Protein AF-A0A7S1DGK1-F1 (afdb_monomer_lite)

Organism: Hemiselmis andersenii (NCBI:txid464988)

Secondary structure (DSSP, 8-state):
--------TTT-----BTTB-EE--SS--GGGG-EEHHHHHHHHHHHHHTS-S-GGGTTS--GGGB-TTT-PBPSSPPPPHHHHHHHHHT--GGG--TT-EEE--TT--PPP-TTS-HHHHHHHHHHHTTTSS-EEE---------

Sequence (146 aa):
AEEDERKCRICYDDTEEENNPLLSPCVCQGSQKYVHHDCLRSWQRSVQLSQPNNPSANHQERRHLVCSVCRTNFTLAPPQRMTMLGELSGISPERIQQGLMLVASRSASLPPSADIPLVWQALIEMRRAHWVHSVYLLTYVGVGER

Radius of gyration: 20.36 Å; chains: 1; bounding box: 42×31×65 Å

InterPro domains:
  IPR011016 Zinc finger, RING-CH-type [PF12906] (8-70)
  IPR011016 Zinc finger, RING-CH-type [PS51292] (1-77)
  IPR011016 Zinc finger, RING-CH-type [SM00744] (7-71)
  IPR013083 Zinc finger, RING/FYVE/PHD-type [G3DSA:3.30.40.10] (1-77)

Foldseek 3Di:
DPPLQQAAPQPRDNDADPQWGWAQFDDDDGNPRTHTPVSLQVVLLVQQVPFDPDLVRNPPRCPNQADPPPRDGTNDHHDDPQCSVCVVVVHHSVLPAQFDKDAQEPPPDDPDPPPDDPVVVVVCCVVCVVVHRDIDGRHDDDDPDD

Structure (mmCIF, N/CA/C/O backbone):
data_AF-A0A7S1DGK1-F1
#
_entry.id   AF-A0A7S1DGK1-F1
#
loop_
_atom_site.group_PDB
_atom_site.id
_atom_site.type_symbol
_atom_site.label_atom_id
_atom_site.label_alt_id
_atom_site.label_comp_id
_atom_site.label_asym_id
_atom_site.label_entity_id
_atom_site.label_seq_id
_atom_site.pdbx_PDB_ins_code
_atom_site.Cartn_x
_atom_site.Cartn_y
_atom_site.Cartn_z
_atom_site.occupancy
_atom_site.B_iso_or_equiv
_atom_site.auth_seq_id
_atom_site.auth_comp_id
_atom_site.auth_asym_id
_atom_site.auth_atom_id
_atom_site.pdbx_PDB_model_num
ATOM 1 N N . ALA A 1 1 ? -7.611 -1.887 36.166 1.00 40.22 1 ALA A N 1
ATOM 2 C CA . ALA A 1 1 ? -8.312 -2.215 34.915 1.00 40.22 1 ALA A CA 1
ATOM 3 C C . ALA A 1 1 ? -7.269 -2.056 33.835 1.00 40.22 1 ALA A C 1
ATOM 5 O O . ALA A 1 1 ? -6.710 -0.974 33.749 1.00 40.22 1 ALA A O 1
ATOM 6 N N . GLU A 1 2 ? -6.884 -3.147 33.182 1.00 46.19 2 GLU A N 1
ATOM 7 C CA . GLU A 1 2 ? -5.874 -3.119 32.122 1.00 46.19 2 GLU A CA 1
ATOM 8 C C . GLU A 1 2 ? -6.411 -2.221 31.006 1.00 46.19 2 GLU A C 1
ATOM 10 O O . GLU A 1 2 ? -7.442 -2.517 30.404 1.00 46.19 2 GLU A O 1
ATOM 15 N N . GLU A 1 3 ? -5.795 -1.053 30.834 1.00 54.06 3 GLU A N 1
ATOM 16 C CA . GLU A 1 3 ? -6.077 -0.175 29.710 1.00 54.06 3 GLU A CA 1
ATOM 17 C C . GLU A 1 3 ? -5.674 -0.948 28.453 1.00 54.06 3 GLU A C 1
ATOM 19 O O . GLU A 1 3 ? -4.496 -1.221 28.240 1.00 54.06 3 GLU A O 1
ATOM 24 N N . ASP A 1 4 ? -6.662 -1.370 27.659 1.00 57.62 4 ASP A N 1
ATOM 25 C CA . ASP A 1 4 ? -6.472 -1.860 26.294 1.00 57.62 4 ASP A CA 1
ATOM 26 C C . ASP A 1 4 ? -5.809 -0.734 25.476 1.00 57.62 4 ASP A C 1
ATOM 28 O O . ASP A 1 4 ? -6.484 0.046 24.794 1.00 57.62 4 ASP A O 1
ATOM 32 N N . GLU A 1 5 ? -4.487 -0.598 25.608 1.00 72.88 5 GLU A N 1
ATOM 33 C CA . GLU A 1 5 ? -3.693 0.441 24.963 1.00 72.88 5 GLU A CA 1
ATOM 34 C C . GLU A 1 5 ? -3.971 0.411 23.460 1.00 72.88 5 GLU A C 1
ATOM 36 O O . GLU A 1 5 ? -3.902 -0.633 22.795 1.00 72.88 5 GLU A O 1
ATOM 41 N N . ARG A 1 6 ? -4.330 1.578 22.916 1.00 87.94 6 ARG A N 1
ATOM 42 C CA . ARG A 1 6 ? -4.560 1.766 21.484 1.00 87.94 6 ARG A CA 1
ATOM 43 C C . ARG A 1 6 ? -3.220 1.603 20.771 1.00 87.94 6 ARG A C 1
ATOM 45 O O . ARG A 1 6 ? -2.527 2.575 20.537 1.00 87.94 6 ARG A O 1
ATOM 52 N N . LYS A 1 7 ? -2.860 0.369 20.429 1.00 94.44 7 LYS A N 1
ATOM 53 C CA . LYS A 1 7 ? -1.630 0.039 19.703 1.00 94.44 7 LYS A CA 1
ATOM 54 C C . LYS A 1 7 ? -1.937 -0.387 18.284 1.00 94.44 7 LYS A C 1
ATOM 56 O O . LYS A 1 7 ? -2.887 -1.128 18.027 1.00 94.44 7 LYS A O 1
ATOM 61 N N . CYS A 1 8 ? -1.105 0.046 17.348 1.00 95.69 8 CYS A N 1
ATOM 62 C CA . CYS A 1 8 ? -1.162 -0.409 15.973 1.00 95.69 8 CYS A CA 1
ATOM 63 C C . CYS A 1 8 ? -0.901 -1.916 15.914 1.00 95.69 8 CYS A C 1
ATOM 65 O O . CYS A 1 8 ? 0.179 -2.384 16.265 1.00 95.69 8 CYS A O 1
ATOM 67 N N . ARG A 1 9 ? -1.838 -2.692 15.364 1.00 94.56 9 ARG A N 1
ATOM 68 C CA . ARG A 1 9 ? -1.685 -4.155 15.243 1.00 94.56 9 ARG A CA 1
ATOM 69 C C . ARG A 1 9 ? -0.587 -4.622 14.269 1.00 94.56 9 ARG A C 1
ATOM 71 O O . ARG A 1 9 ? -0.407 -5.824 14.105 1.00 94.56 9 ARG A O 1
ATOM 78 N N . ILE A 1 10 ? 0.060 -3.697 13.550 1.00 95.38 10 ILE A N 1
ATOM 79 C CA . ILE A 1 10 ? 1.118 -3.991 12.567 1.00 95.38 10 ILE A CA 1
ATOM 80 C C . ILE A 1 10 ? 2.505 -3.748 13.168 1.00 95.38 10 ILE A C 1
ATOM 82 O O . ILE A 1 10 ? 3.357 -4.624 13.074 1.00 95.38 10 ILE A O 1
ATOM 86 N N . CYS A 1 11 ? 2.742 -2.572 13.757 1.00 96.06 11 CYS A N 1
ATOM 87 C CA . CYS A 1 11 ? 4.047 -2.209 14.321 1.00 96.06 11 CYS A CA 1
ATOM 88 C C . CYS A 1 11 ? 4.117 -2.323 15.850 1.00 96.06 11 CYS A C 1
ATOM 90 O O . CYS A 1 11 ? 5.204 -2.196 16.397 1.00 96.06 11 CYS A O 1
ATOM 92 N N . TYR A 1 12 ? 2.989 -2.586 16.520 1.00 94.38 12 TYR A N 1
ATOM 93 C CA . TYR A 1 12 ? 2.867 -2.715 17.979 1.00 94.38 12 TYR A CA 1
ATOM 94 C C . T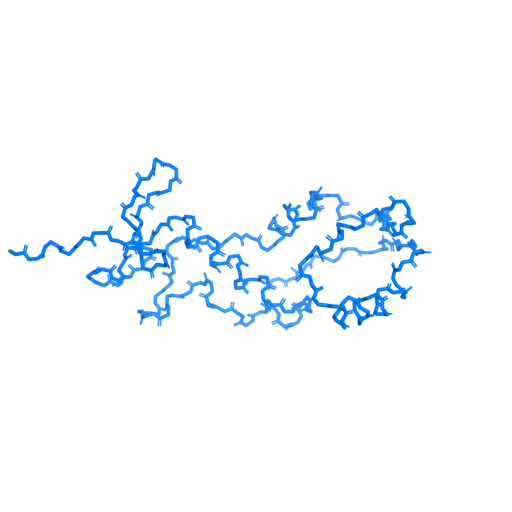YR A 1 12 ? 3.215 -1.450 18.779 1.00 94.38 12 TYR A C 1
ATOM 96 O O . TYR A 1 12 ? 3.447 -1.528 19.982 1.00 94.38 12 TYR A O 1
ATOM 104 N N . ASP A 1 13 ? 3.192 -0.298 18.113 1.00 94.06 13 ASP A N 1
ATOM 105 C CA . ASP A 1 13 ? 3.441 1.032 18.677 1.00 94.06 13 ASP A CA 1
ATOM 106 C C . ASP A 1 13 ? 2.109 1.786 18.873 1.00 94.06 13 ASP A C 1
ATOM 108 O O . ASP A 1 13 ? 1.146 1.528 18.139 1.00 94.06 13 ASP A O 1
ATOM 112 N N . ASP A 1 14 ? 2.043 2.679 19.856 1.00 93.56 14 ASP A N 1
ATOM 113 C CA . ASP A 1 14 ? 0.910 3.555 20.196 1.00 93.56 14 ASP A CA 1
ATOM 114 C C . ASP A 1 14 ? 1.149 5.035 19.847 1.00 93.56 14 ASP A C 1
ATOM 116 O O . ASP A 1 14 ? 0.264 5.867 20.053 1.00 93.56 14 ASP A O 1
ATOM 120 N N . THR A 1 15 ? 2.313 5.369 19.285 1.00 93.50 15 THR A N 1
ATOM 121 C CA . THR A 1 15 ? 2.665 6.736 18.888 1.00 93.50 15 THR A CA 1
ATOM 122 C C . THR A 1 15 ? 1.745 7.261 17.777 1.00 93.50 15 THR A C 1
ATOM 124 O O . THR A 1 15 ? 1.876 6.879 16.616 1.00 93.50 15 THR A O 1
ATOM 127 N N . GLU A 1 16 ? 0.843 8.190 18.109 1.00 92.81 16 GLU A N 1
ATOM 128 C CA . GLU A 1 16 ? 0.008 8.902 17.131 1.00 92.81 16 GLU A CA 1
ATOM 129 C C . GLU A 1 16 ? 0.661 10.232 16.715 1.00 92.81 16 GLU A C 1
ATOM 131 O O . GLU A 1 16 ? 0.890 11.115 17.542 1.00 92.81 16 GLU A O 1
ATOM 136 N N . GLU A 1 17 ? 0.904 10.408 15.416 1.00 94.12 17 GLU A N 1
ATOM 137 C CA . GLU A 1 17 ? 1.322 11.687 14.827 1.00 94.12 17 GLU A CA 1
ATOM 138 C C . GLU A 1 17 ? 0.174 12.307 14.019 1.00 94.12 17 GLU A C 1
ATOM 140 O O . GLU A 1 17 ? -0.672 11.587 13.487 1.00 94.12 17 GLU A O 1
ATOM 145 N N . GLU A 1 18 ? 0.167 13.635 13.840 1.00 93.31 18 GLU A N 1
ATOM 146 C CA . GLU A 1 18 ? -0.869 14.342 13.059 1.00 93.31 18 GLU A CA 1
ATOM 147 C C . GLU A 1 18 ? -1.022 13.777 11.633 1.00 93.31 18 GLU A C 1
ATOM 149 O O . GLU A 1 18 ? -2.135 13.635 11.127 1.00 93.31 18 GLU A O 1
ATOM 154 N N . ASN A 1 19 ? 0.092 13.371 11.013 1.00 93.69 19 ASN A N 1
ATOM 155 C CA . ASN A 1 19 ? 0.111 12.770 9.676 1.00 93.69 19 ASN A CA 1
ATOM 156 C C . ASN A 1 19 ? -0.002 11.235 9.676 1.00 93.69 19 ASN A C 1
ATOM 158 O O . ASN A 1 19 ? -0.208 10.646 8.614 1.00 93.69 19 ASN A O 1
ATOM 162 N N . ASN A 1 20 ? 0.115 10.579 10.833 1.00 95.88 20 ASN A N 1
ATOM 163 C CA . ASN A 1 20 ? 0.082 9.122 10.953 1.00 95.88 20 ASN A CA 1
ATOM 164 C C . ASN A 1 20 ? -0.737 8.659 12.182 1.00 95.88 20 ASN A C 1
ATOM 166 O O . ASN A 1 20 ? -0.201 8.012 13.083 1.00 95.88 20 ASN A O 1
ATOM 170 N N . PRO A 1 21 ? -2.044 8.977 12.239 1.00 96.12 21 PRO A N 1
ATOM 171 C CA . PRO A 1 21 ? -2.892 8.638 13.381 1.00 96.12 21 PRO A CA 1
ATOM 172 C C . PRO A 1 21 ? -3.252 7.145 13.428 1.00 96.12 21 PRO A C 1
ATOM 174 O O . PRO A 1 21 ? -3.193 6.436 12.412 1.00 96.12 21 PRO A O 1
ATOM 177 N N . LEU A 1 22 ? -3.719 6.670 14.589 1.00 96.25 22 LEU A N 1
ATOM 178 C CA . LEU A 1 22 ? -4.306 5.335 14.730 1.00 96.25 22 LEU A CA 1
ATOM 179 C C . LEU A 1 22 ? -5.757 5.326 14.254 1.00 96.25 22 LEU A C 1
ATOM 181 O O . LEU A 1 22 ? -6.667 5.876 14.877 1.00 96.25 22 LEU A O 1
ATOM 185 N N . LEU A 1 23 ? -5.996 4.596 13.174 1.00 95.38 23 LEU A N 1
ATOM 186 C CA . LEU A 1 23 ? -7.299 4.443 12.546 1.00 95.38 23 LEU A CA 1
ATOM 187 C C . LEU A 1 23 ? -7.975 3.141 12.980 1.00 95.38 23 LEU A C 1
ATOM 189 O O . LEU A 1 23 ? -7.309 2.172 13.339 1.00 95.38 23 LEU A O 1
ATOM 193 N N . SER A 1 24 ? -9.303 3.086 12.844 1.00 96.06 24 SER A N 1
ATOM 194 C CA . SER A 1 24 ? -10.079 1.839 12.868 1.00 96.06 24 SER A CA 1
ATOM 195 C C . SER A 1 24 ? -10.568 1.505 11.457 1.00 96.06 24 SER A C 1
ATOM 197 O O . SER A 1 24 ? -11.716 1.802 11.121 1.00 96.06 24 SER A O 1
ATOM 199 N N . PRO A 1 25 ? -9.725 0.920 10.583 1.00 96.56 25 PRO A N 1
ATOM 200 C CA . PRO A 1 25 ? -10.031 0.811 9.162 1.00 96.56 25 PRO A CA 1
ATOM 201 C C . PRO A 1 25 ? -11.033 -0.305 8.836 1.00 96.56 25 PRO A C 1
ATOM 203 O O . PRO A 1 25 ? -11.347 -0.518 7.674 1.00 96.56 25 PRO A O 1
ATOM 206 N N . CYS A 1 26 ? -11.501 -1.069 9.823 1.00 96.75 26 CYS A N 1
ATOM 207 C CA . CYS A 1 26 ? -12.468 -2.152 9.655 1.00 96.75 26 CYS A CA 1
ATOM 208 C C . CYS A 1 26 ? -13.291 -2.333 10.944 1.00 96.75 26 CYS A C 1
ATOM 210 O O . CYS A 1 26 ? -13.073 -1.625 11.924 1.00 96.75 26 CYS A O 1
ATOM 212 N N . VAL A 1 27 ? -14.204 -3.308 10.965 1.00 96.62 27 VAL A N 1
ATOM 213 C CA . VAL A 1 27 ? -15.133 -3.564 12.090 1.00 96.62 27 VAL A CA 1
ATOM 214 C C . VAL A 1 27 ? -14.567 -4.468 13.198 1.00 96.62 27 VAL A C 1
ATOM 216 O O . VAL A 1 27 ? -15.324 -5.037 13.985 1.00 96.62 27 VAL A O 1
ATOM 219 N N . CYS A 1 28 ? -13.243 -4.651 13.251 1.00 95.75 28 CYS A N 1
ATOM 220 C CA . CYS A 1 28 ? -12.607 -5.382 14.349 1.00 95.75 28 CYS A CA 1
ATOM 221 C C . CYS A 1 28 ? -12.904 -4.720 15.706 1.00 95.75 28 CYS A C 1
ATOM 223 O O . CYS A 1 28 ? -13.168 -3.522 15.783 1.00 95.75 28 CYS A O 1
ATOM 225 N N . GLN A 1 29 ? -12.830 -5.506 16.779 1.00 93.12 29 GLN A N 1
ATOM 226 C CA . GLN A 1 29 ? -13.040 -5.053 18.157 1.00 93.12 29 GLN A CA 1
ATOM 227 C C . GLN A 1 29 ? -11.762 -5.226 18.988 1.00 93.12 29 GLN A C 1
ATOM 229 O O . GLN A 1 29 ? -10.841 -5.934 18.575 1.00 93.12 29 GLN A O 1
ATOM 234 N N . GLY A 1 30 ? -11.711 -4.569 20.150 1.00 90.25 30 GLY A N 1
ATOM 235 C CA . GLY A 1 30 ? -10.536 -4.568 21.030 1.00 90.25 30 GLY A CA 1
ATOM 236 C C . GLY A 1 30 ? -9.307 -3.918 20.385 1.00 90.25 30 GLY A C 1
ATOM 237 O O . GLY A 1 30 ? -9.436 -3.061 19.507 1.00 90.25 30 GLY A O 1
ATOM 238 N N . SER A 1 31 ? -8.114 -4.353 20.789 1.00 87.50 31 SER A N 1
ATOM 239 C CA . SER A 1 31 ? -6.823 -3.868 20.272 1.00 87.50 31 SER A CA 1
ATOM 240 C C . SER A 1 31 ? -6.626 -4.110 18.768 1.00 87.50 31 SER A C 1
ATOM 242 O O . SER A 1 31 ? -5.977 -3.327 18.082 1.00 87.50 31 SER A O 1
ATOM 244 N N . GLN A 1 32 ? -7.269 -5.139 18.205 1.00 90.62 32 GLN A N 1
ATOM 245 C CA . GLN A 1 32 ? -7.133 -5.529 16.793 1.00 90.62 32 GLN A CA 1
ATOM 246 C C . GLN A 1 32 ? -7.758 -4.554 15.791 1.00 90.62 32 GLN A C 1
ATOM 248 O O . GLN A 1 32 ? -7.628 -4.751 14.576 1.00 90.62 32 GLN A O 1
ATOM 253 N N . LYS A 1 33 ? -8.477 -3.534 16.267 1.00 94.50 33 LYS A N 1
ATOM 254 C CA . LYS A 1 33 ? -9.093 -2.529 15.400 1.00 94.50 33 LYS A CA 1
ATOM 255 C C . LYS A 1 33 ? -8.140 -1.403 15.026 1.00 94.50 33 LYS A C 1
ATOM 257 O O . LYS A 1 33 ? -8.332 -0.827 13.964 1.00 94.50 33 LYS A O 1
ATOM 262 N N . TYR A 1 34 ? -7.117 -1.125 15.834 1.00 95.81 34 TYR A N 1
ATOM 263 C CA . TYR A 1 34 ? -6.252 0.036 15.637 1.00 95.81 34 TYR A CA 1
ATOM 264 C C . TYR A 1 34 ? -5.076 -0.257 14.699 1.00 95.81 34 TYR A C 1
ATOM 266 O O . TYR A 1 34 ? -4.370 -1.260 14.836 1.00 95.81 34 TYR A O 1
ATOM 274 N N . VAL A 1 35 ? -4.869 0.625 13.720 1.00 96.75 35 VAL A N 1
ATOM 275 C CA . VAL A 1 35 ? -3.766 0.557 12.752 1.00 96.75 35 VAL A CA 1
ATOM 276 C C . VAL A 1 35 ? -3.331 1.969 12.381 1.00 96.75 35 VAL A C 1
ATOM 278 O O . VAL A 1 35 ? -4.180 2.785 12.031 1.00 96.75 35 VAL A O 1
ATOM 281 N N . HIS A 1 36 ? -2.029 2.248 12.385 1.00 97.81 36 HIS A N 1
ATOM 282 C CA . HIS A 1 36 ? -1.501 3.496 11.833 1.00 97.81 36 HIS A CA 1
ATOM 283 C C . HIS A 1 36 ? -1.845 3.630 10.347 1.00 97.81 36 HIS A C 1
ATOM 285 O O . HIS A 1 36 ? -1.763 2.646 9.596 1.00 97.81 36 HIS A O 1
ATOM 291 N N . HIS A 1 37 ? -2.185 4.846 9.917 1.00 97.06 37 HIS A N 1
ATOM 292 C CA . HIS A 1 37 ? -2.439 5.159 8.509 1.00 97.06 37 HIS A CA 1
ATOM 293 C C . HIS A 1 37 ? -1.314 4.635 7.597 1.00 97.06 37 HIS A C 1
ATOM 295 O O . HIS A 1 37 ? -1.573 3.892 6.642 1.00 97.06 37 HIS A O 1
ATOM 301 N N . ASP A 1 38 ? -0.058 4.929 7.934 1.00 96.94 38 ASP A N 1
ATOM 302 C CA . ASP A 1 38 ? 1.091 4.575 7.101 1.00 96.94 38 ASP A CA 1
ATOM 303 C C . ASP A 1 38 ? 1.452 3.095 7.177 1.00 96.94 38 ASP A C 1
ATOM 305 O O . ASP A 1 38 ? 1.903 2.520 6.181 1.00 96.94 38 ASP A O 1
ATOM 309 N N . CYS A 1 39 ? 1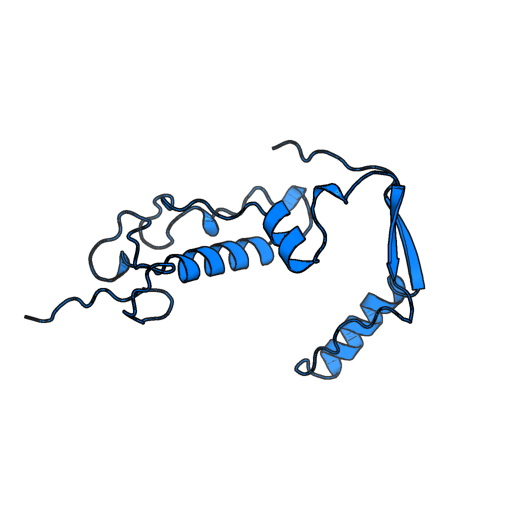.187 2.432 8.307 1.00 97.38 39 CYS A N 1
ATOM 310 C CA . CYS A 1 39 ? 1.344 0.983 8.405 1.00 97.38 39 CYS A CA 1
ATOM 311 C C . CYS A 1 39 ? 0.358 0.260 7.478 1.00 97.38 39 CYS A C 1
ATOM 313 O O . CYS A 1 39 ? 0.760 -0.652 6.750 1.00 97.38 39 CYS A O 1
ATOM 315 N N . LEU A 1 40 ? -0.915 0.681 7.457 1.00 97.19 40 LEU A N 1
ATOM 316 C CA . LEU A 1 40 ? -1.905 0.101 6.548 1.00 97.19 40 LEU A CA 1
ATOM 317 C C . LEU A 1 40 ? -1.540 0.382 5.086 1.00 97.19 40 LEU A C 1
ATOM 319 O O . LEU A 1 40 ? -1.521 -0.549 4.278 1.00 97.19 40 LEU A O 1
ATOM 323 N N . ARG A 1 41 ? -1.184 1.631 4.754 1.00 95.94 41 ARG A N 1
ATOM 324 C CA . ARG A 1 41 ? -0.770 2.023 3.398 1.00 95.94 41 ARG A CA 1
ATOM 325 C C . ARG A 1 41 ? 0.443 1.216 2.924 1.00 95.94 41 ARG A C 1
ATOM 327 O O . ARG A 1 41 ? 0.457 0.713 1.798 1.00 95.94 41 ARG A O 1
ATOM 334 N N . SER A 1 42 ? 1.453 1.060 3.776 1.00 95.19 42 SER A N 1
ATOM 335 C CA . SER A 1 42 ? 2.675 0.310 3.461 1.00 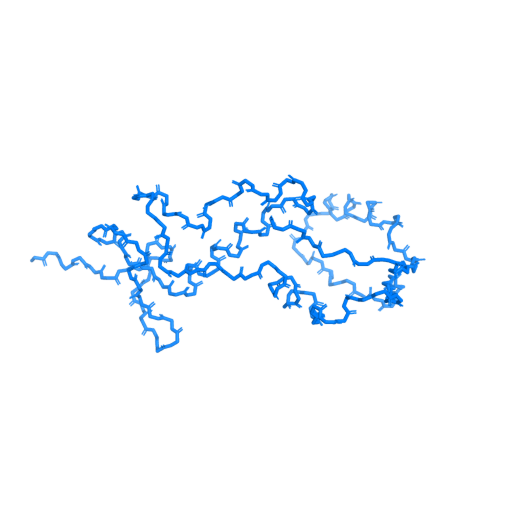95.19 42 SER A CA 1
ATOM 336 C C . SER A 1 42 ? 2.393 -1.173 3.242 1.00 95.19 42 SER A C 1
ATOM 338 O O . SER A 1 42 ? 2.896 -1.766 2.285 1.00 95.19 42 SER A O 1
ATOM 340 N N . TRP A 1 43 ? 1.524 -1.768 4.059 1.00 95.94 43 TRP A N 1
ATOM 341 C CA . TRP A 1 43 ? 1.092 -3.148 3.866 1.00 95.94 43 TRP A CA 1
ATOM 342 C C . TRP A 1 43 ? 0.302 -3.333 2.560 1.00 95.94 43 TRP A C 1
ATOM 344 O O . TRP A 1 43 ? 0.600 -4.246 1.788 1.00 95.94 43 TRP A O 1
ATOM 354 N N . GLN A 1 44 ? -0.640 -2.434 2.247 1.00 95.56 44 GLN A N 1
ATOM 355 C CA . GLN A 1 44 ? -1.380 -2.459 0.978 1.00 95.56 44 GLN A CA 1
ATOM 356 C C . GLN A 1 44 ? -0.440 -2.349 -0.231 1.00 95.56 44 GLN A C 1
ATOM 358 O O . GLN A 1 44 ? -0.623 -3.059 -1.223 1.00 95.56 44 GLN A O 1
ATOM 363 N N . ARG A 1 45 ? 0.586 -1.489 -0.150 1.00 93.06 45 ARG A N 1
ATOM 364 C CA . ARG A 1 45 ? 1.634 -1.362 -1.173 1.00 93.06 45 ARG A CA 1
ATOM 365 C C . ARG A 1 45 ? 2.419 -2.666 -1.333 1.00 93.06 45 ARG A C 1
ATOM 367 O O . ARG A 1 45 ? 2.580 -3.127 -2.459 1.00 93.06 45 ARG A O 1
ATOM 374 N N . SER A 1 46 ? 2.854 -3.277 -0.232 1.00 92.50 46 SER A N 1
ATOM 375 C CA . SER A 1 46 ? 3.589 -4.551 -0.241 1.00 92.50 46 SER A CA 1
ATOM 376 C C . SER A 1 46 ? 2.793 -5.675 -0.915 1.00 92.50 46 SER A C 1
ATOM 378 O O . SER A 1 46 ? 3.302 -6.350 -1.810 1.00 92.50 46 SER A O 1
ATOM 380 N N . VAL A 1 47 ? 1.505 -5.814 -0.582 1.00 92.38 47 VAL A N 1
ATOM 381 C CA . VAL A 1 47 ? 0.617 -6.790 -1.231 1.00 92.38 47 VAL A CA 1
ATOM 382 C C . VAL A 1 47 ? 0.531 -6.544 -2.739 1.00 92.38 47 VAL A C 1
ATOM 384 O O . VAL A 1 47 ? 0.662 -7.488 -3.515 1.00 92.38 47 VAL A O 1
ATOM 387 N N . GLN A 1 48 ? 0.357 -5.294 -3.179 1.00 89.50 48 GLN A N 1
ATOM 388 C CA . GLN A 1 48 ? 0.312 -4.980 -4.610 1.00 89.50 48 GLN A CA 1
ATOM 389 C C . GLN A 1 48 ? 1.644 -5.270 -5.318 1.00 89.50 48 GLN A C 1
ATOM 391 O O . GLN A 1 48 ? 1.635 -5.817 -6.418 1.00 89.50 48 GLN A O 1
ATOM 396 N N . LEU A 1 49 ? 2.784 -4.955 -4.699 1.00 87.12 49 LEU A N 1
ATOM 397 C CA . LEU A 1 49 ? 4.114 -5.222 -5.260 1.00 87.12 49 LEU A CA 1
ATOM 398 C C . LEU A 1 49 ? 4.454 -6.712 -5.325 1.00 87.12 49 LEU A C 1
ATOM 400 O O . LEU A 1 49 ? 5.198 -7.125 -6.208 1.00 87.12 49 LEU A O 1
ATOM 404 N N . SER A 1 50 ? 3.880 -7.522 -4.434 1.00 86.56 50 SER A N 1
ATOM 405 C CA . SER A 1 50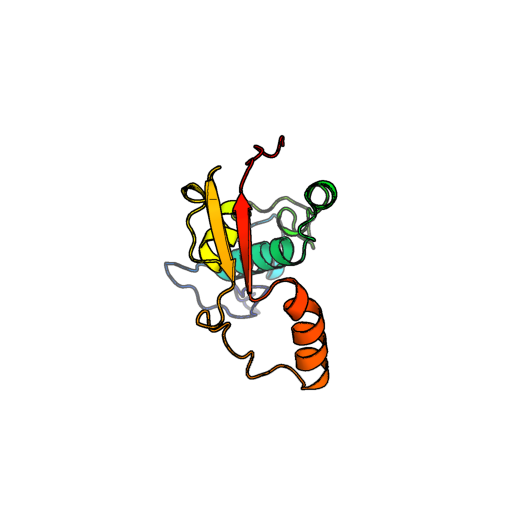 ? 4.039 -8.979 -4.475 1.00 86.56 50 SER A CA 1
ATOM 406 C C . SER A 1 50 ? 3.338 -9.635 -5.671 1.00 86.56 50 SER A C 1
ATOM 408 O O . SER A 1 50 ? 3.586 -10.805 -5.960 1.00 86.56 50 SER A O 1
ATOM 410 N N . GLN A 1 51 ? 2.471 -8.899 -6.378 1.00 82.88 51 GLN A N 1
ATOM 411 C CA . GLN A 1 51 ? 1.783 -9.426 -7.549 1.00 82.88 51 GLN A CA 1
ATOM 412 C C . GLN A 1 51 ? 2.694 -9.487 -8.778 1.00 82.88 51 GLN A C 1
ATOM 414 O O . GLN A 1 51 ? 3.455 -8.545 -9.032 1.00 82.88 51 GLN A O 1
ATOM 419 N N . PRO A 1 52 ? 2.566 -10.543 -9.601 1.00 78.75 52 PRO A N 1
ATOM 420 C CA . PRO A 1 52 ? 3.285 -10.635 -10.860 1.00 78.75 52 PRO A CA 1
ATOM 421 C C . PRO A 1 52 ? 2.932 -9.464 -11.784 1.00 78.75 52 PRO A C 1
ATOM 423 O O . PRO A 1 52 ? 1.801 -8.987 -11.822 1.00 78.75 52 PRO A O 1
ATOM 426 N N . ASN A 1 53 ? 3.896 -9.043 -12.602 1.00 74.19 53 ASN A N 1
ATOM 427 C CA . ASN A 1 53 ? 3.697 -7.979 -13.591 1.00 74.19 53 ASN A CA 1
ATOM 428 C C . ASN A 1 53 ? 2.844 -8.408 -14.799 1.00 74.19 53 ASN A C 1
ATOM 430 O O . ASN A 1 53 ? 2.656 -7.615 -15.716 1.00 74.19 53 ASN A O 1
ATOM 434 N N . ASN A 1 54 ? 2.339 -9.646 -14.819 1.00 73.88 54 ASN A N 1
ATOM 435 C CA . ASN A 1 54 ? 1.423 -10.111 -15.852 1.00 73.88 54 ASN A CA 1
ATOM 436 C C . ASN A 1 54 ? 0.027 -9.489 -15.629 1.00 73.88 54 ASN A C 1
ATOM 438 O O . ASN A 1 54 ? -0.598 -9.805 -14.611 1.00 73.88 54 ASN A O 1
ATOM 442 N N . PRO A 1 55 ? -0.497 -8.678 -16.572 1.00 68.75 55 PRO A N 1
ATOM 443 C CA . PRO A 1 55 ? -1.816 -8.061 -16.447 1.00 68.75 55 PRO A CA 1
ATOM 444 C C . PRO A 1 55 ? -2.931 -9.071 -16.159 1.00 68.75 55 PRO A C 1
ATOM 446 O O . PRO A 1 55 ? -3.769 -8.820 -15.298 1.00 68.75 55 PRO A O 1
ATOM 449 N N . SER A 1 56 ? -2.893 -10.255 -16.783 1.00 71.31 56 SER A N 1
ATOM 450 C CA . SER A 1 56 ? -3.949 -11.266 -16.632 1.00 71.31 56 SER A CA 1
ATOM 451 C C . SER A 1 56 ? -3.997 -11.902 -15.238 1.00 71.31 56 SER A C 1
ATOM 453 O O . SER A 1 56 ? -5.012 -12.478 -14.857 1.00 71.31 56 SER A O 1
ATOM 455 N N . ALA A 1 57 ? -2.909 -11.817 -14.468 1.00 70.31 57 ALA A N 1
ATOM 456 C CA . ALA A 1 57 ? -2.812 -12.378 -13.122 1.00 70.31 57 ALA A CA 1
ATOM 457 C C . ALA A 1 57 ? -3.195 -11.370 -12.020 1.00 70.31 57 ALA A C 1
ATOM 459 O O . ALA A 1 57 ? -3.337 -11.754 -10.862 1.00 70.31 57 ALA A O 1
ATOM 460 N N . ASN A 1 58 ? -3.379 -10.093 -12.370 1.00 66.62 58 ASN A N 1
ATOM 461 C CA . ASN A 1 58 ? -3.499 -8.991 -11.412 1.00 66.62 58 ASN A CA 1
ATOM 462 C C . ASN A 1 58 ? -4.926 -8.828 -10.831 1.00 66.62 58 ASN A C 1
ATOM 464 O O . ASN A 1 58 ? -5.129 -8.119 -9.849 1.00 66.62 58 ASN A O 1
ATOM 468 N N . HIS A 1 59 ? -5.935 -9.480 -11.425 1.00 67.44 59 HIS A N 1
ATOM 469 C CA . HIS A 1 59 ? -7.353 -9.252 -11.102 1.00 67.44 59 HIS A CA 1
ATOM 470 C C . HIS A 1 59 ? -7.861 -9.975 -9.841 1.00 67.44 59 HIS A C 1
ATOM 472 O O . HIS A 1 59 ? -8.964 -9.691 -9.378 1.00 67.44 59 HIS A O 1
ATOM 478 N N . GLN A 1 60 ? -7.104 -10.922 -9.279 1.00 74.69 60 GLN A N 1
ATOM 479 C CA . GLN A 1 60 ? -7.596 -11.773 -8.180 1.00 74.69 60 GLN A CA 1
ATOM 480 C C . GLN A 1 60 ? -7.118 -11.358 -6.787 1.00 74.69 60 GLN A C 1
ATOM 482 O O . GLN A 1 60 ? -7.649 -11.842 -5.785 1.00 74.69 60 GLN A O 1
ATOM 487 N N . GLU A 1 61 ? -6.142 -10.461 -6.679 1.00 86.94 61 GLU A N 1
ATOM 488 C CA . GLU A 1 61 ? -5.587 -10.099 -5.381 1.00 86.94 61 GLU A CA 1
ATOM 489 C C . GLU A 1 61 ? -6.520 -9.156 -4.621 1.00 86.94 61 GLU A C 1
ATOM 491 O O . GLU A 1 61 ? -6.757 -8.018 -5.019 1.00 86.94 61 GLU A O 1
ATOM 496 N N . ARG A 1 62 ? -7.024 -9.621 -3.478 1.00 91.44 62 ARG A N 1
ATOM 497 C CA . ARG A 1 62 ? -7.966 -8.862 -2.646 1.00 91.44 62 ARG A CA 1
ATOM 498 C C . ARG A 1 62 ? -7.454 -8.580 -1.246 1.00 91.44 62 ARG A C 1
ATOM 500 O O . ARG A 1 62 ? -8.122 -7.846 -0.524 1.00 91.44 62 ARG A O 1
ATOM 507 N N . ARG A 1 63 ? -6.292 -9.108 -0.837 1.00 93.88 63 ARG A N 1
ATOM 508 C CA . ARG A 1 63 ? -5.800 -8.957 0.544 1.00 93.88 63 ARG A CA 1
ATOM 509 C C . ARG A 1 63 ? -5.678 -7.485 0.924 1.00 93.88 63 ARG A C 1
ATOM 511 O O . ARG A 1 63 ? -6.171 -7.095 1.965 1.00 93.88 63 ARG A O 1
ATOM 518 N N . HIS A 1 64 ? -5.169 -6.637 0.036 1.00 94.06 64 HIS A N 1
ATOM 519 C CA . HIS A 1 64 ? -5.039 -5.197 0.284 1.00 94.06 64 HIS A CA 1
ATOM 520 C C . HIS A 1 64 ? -6.382 -4.436 0.392 1.00 94.06 64 HIS A C 1
ATOM 522 O O . HIS A 1 64 ? -6.391 -3.272 0.793 1.00 94.06 64 HIS A O 1
ATOM 528 N N . LEU A 1 65 ? -7.509 -5.076 0.053 1.00 95.12 65 LEU A N 1
ATOM 529 C CA . LEU A 1 65 ? -8.860 -4.511 0.135 1.00 95.12 65 LEU A CA 1
ATOM 530 C C . LEU A 1 65 ? -9.624 -4.966 1.381 1.00 95.12 65 LEU A C 1
ATOM 532 O O . LEU A 1 65 ? -10.499 -4.234 1.835 1.00 95.12 65 LEU A O 1
ATOM 536 N N . VAL A 1 66 ? -9.336 -6.159 1.913 1.00 96.31 66 VAL A N 1
ATOM 537 C CA . VAL A 1 66 ? -10.126 -6.786 2.984 1.00 96.31 66 VAL A CA 1
ATOM 538 C C . VAL A 1 66 ? -9.285 -7.100 4.214 1.00 96.31 66 VAL A C 1
ATOM 540 O O . VAL A 1 66 ? -8.148 -7.558 4.127 1.00 96.31 66 VAL A O 1
ATOM 543 N N . CYS A 1 67 ? -9.869 -6.912 5.393 1.00 96.12 67 CYS A N 1
ATOM 544 C CA . CYS A 1 67 ? -9.221 -7.280 6.642 1.00 96.12 67 CYS A CA 1
ATOM 545 C C . CYS A 1 67 ? -9.075 -8.804 6.769 1.00 96.12 67 CYS A C 1
ATOM 547 O O . CYS A 1 67 ? -10.048 -9.539 6.631 1.00 96.12 67 CYS A O 1
ATOM 549 N N . SER A 1 68 ? -7.882 -9.290 7.117 1.00 94.69 68 SER A N 1
ATOM 550 C CA . SER A 1 68 ? -7.629 -10.723 7.342 1.00 94.69 68 SER A CA 1
ATOM 551 C C . SER A 1 68 ? -8.377 -11.306 8.547 1.00 94.69 68 SER A C 1
ATOM 553 O O . SER A 1 68 ? -8.575 -12.516 8.611 1.00 94.69 68 SER A O 1
ATOM 555 N N . VAL A 1 69 ? -8.805 -10.455 9.485 1.00 95.19 69 VAL A N 1
ATOM 556 C CA . VAL A 1 69 ? -9.484 -10.859 10.724 1.00 95.19 69 VAL A CA 1
ATOM 557 C C . VAL A 1 69 ? -11.000 -10.888 10.523 1.00 95.19 69 VAL A C 1
ATOM 559 O O . VAL A 1 69 ? -11.615 -11.946 10.581 1.00 95.19 69 VAL A O 1
ATOM 562 N N . CYS A 1 70 ? -11.613 -9.735 10.241 1.00 96.38 70 CYS A N 1
ATOM 563 C CA . CYS A 1 70 ? -13.072 -9.606 10.140 1.00 96.38 70 CYS A CA 1
ATOM 564 C C . CYS A 1 70 ? -13.616 -9.691 8.705 1.00 96.38 70 CYS A C 1
ATOM 566 O O . CYS A 1 70 ? -14.825 -9.606 8.511 1.00 96.38 70 CYS A O 1
ATOM 568 N N . ARG A 1 71 ? -12.747 -9.816 7.690 1.00 95.81 71 ARG A N 1
ATOM 569 C CA . ARG A 1 71 ? -13.094 -9.927 6.254 1.00 95.81 71 ARG A CA 1
ATOM 570 C C . ARG A 1 71 ? -13.881 -8.758 5.659 1.00 95.81 71 ARG A C 1
ATOM 572 O O . ARG A 1 71 ? -14.267 -8.814 4.496 1.00 95.81 71 ARG A O 1
ATOM 579 N N . THR A 1 72 ? -14.083 -7.688 6.421 1.00 97.19 72 THR A N 1
ATOM 580 C CA . THR A 1 72 ? -14.708 -6.455 5.932 1.00 97.19 72 THR A CA 1
ATOM 581 C C . THR A 1 72 ? -13.702 -5.646 5.123 1.00 97.19 72 THR A C 1
ATOM 583 O O . THR A 1 72 ? -12.499 -5.687 5.407 1.00 97.19 72 THR A O 1
ATOM 586 N N . ASN A 1 73 ? -14.186 -4.917 4.119 1.00 96.88 73 ASN A N 1
ATOM 587 C CA . ASN A 1 73 ? -13.362 -3.991 3.355 1.00 96.88 73 ASN A CA 1
ATOM 588 C C . ASN A 1 73 ? -12.741 -2.929 4.265 1.00 96.88 73 ASN A C 1
ATOM 590 O O . ASN A 1 73 ? -13.390 -2.434 5.189 1.00 96.88 73 ASN A O 1
ATOM 594 N N . PHE A 1 74 ? -11.493 -2.570 3.979 1.00 97.19 74 PHE A N 1
ATOM 595 C CA . PHE A 1 74 ? -10.880 -1.428 4.634 1.00 97.19 74 PHE A CA 1
ATOM 596 C C . PHE A 1 74 ? -11.581 -0.136 4.211 1.00 97.19 74 PHE A C 1
ATOM 598 O O . PHE A 1 74 ? -11.900 0.043 3.036 1.00 97.19 74 PHE A O 1
ATOM 605 N N . THR A 1 75 ? -11.793 0.776 5.158 1.00 96.88 75 THR A N 1
ATOM 606 C CA . THR A 1 75 ? -12.281 2.131 4.861 1.00 96.88 75 THR A CA 1
ATOM 607 C C . THR A 1 75 ? -11.240 2.938 4.089 1.00 96.88 75 THR A C 1
ATOM 609 O O . THR A 1 75 ? -11.594 3.734 3.222 1.00 96.88 75 THR A O 1
ATOM 612 N N . LEU A 1 76 ? -9.952 2.698 4.359 1.00 95.44 76 LEU A N 1
ATOM 613 C CA . LEU A 1 76 ? -8.845 3.265 3.599 1.00 95.44 76 LEU A CA 1
ATOM 614 C C . LEU A 1 76 ? -8.604 2.444 2.325 1.00 95.44 76 LEU A C 1
ATOM 616 O O . LEU A 1 76 ? -8.130 1.304 2.380 1.00 95.44 76 LEU A O 1
ATOM 620 N N . ALA A 1 77 ? -8.919 3.039 1.175 1.00 93.81 77 ALA A N 1
ATOM 621 C CA . ALA A 1 77 ? -8.661 2.433 -0.123 1.00 93.81 77 ALA A CA 1
ATOM 622 C C . ALA A 1 77 ? -7.146 2.296 -0.385 1.00 93.81 77 ALA A C 1
ATOM 624 O O . ALA A 1 77 ? -6.371 3.175 -0.001 1.00 93.81 77 ALA A O 1
ATOM 625 N N . PRO A 1 78 ? -6.708 1.222 -1.062 1.00 92.94 78 PRO A N 1
ATOM 626 C CA . PRO A 1 78 ? -5.311 1.046 -1.439 1.00 92.94 78 PRO A CA 1
ATOM 627 C C . PRO A 1 78 ? -4.849 2.135 -2.421 1.00 92.94 78 PRO A C 1
ATOM 629 O O . PRO A 1 78 ? -5.648 2.622 -3.228 1.00 92.94 78 PRO A O 1
ATOM 632 N N . PRO A 1 79 ? -3.547 2.475 -2.435 1.00 90.31 79 PRO A N 1
ATOM 633 C CA . PRO A 1 79 ? -3.000 3.354 -3.460 1.00 90.31 79 PRO A CA 1
ATOM 634 C C . PRO A 1 79 ? -3.132 2.704 -4.840 1.00 90.31 79 PRO A C 1
ATOM 636 O O . PRO A 1 79 ? -3.000 1.485 -4.972 1.00 90.31 79 PRO A O 1
ATOM 639 N N . GLN A 1 80 ? -3.354 3.509 -5.880 1.00 87.00 80 GLN A N 1
ATOM 640 C CA . GLN A 1 80 ? -3.405 2.997 -7.247 1.00 87.00 80 GLN A CA 1
ATOM 641 C C . GLN A 1 80 ? -2.038 2.437 -7.656 1.00 87.00 80 GLN A C 1
ATOM 643 O O . GLN A 1 80 ? -1.014 3.110 -7.508 1.00 87.00 80 GLN A O 1
ATOM 648 N N . ARG A 1 81 ? -2.027 1.225 -8.228 1.00 85.06 81 ARG A N 1
ATOM 649 C CA . ARG A 1 81 ? -0.795 0.548 -8.667 1.00 85.06 81 ARG A CA 1
ATOM 650 C C . ARG A 1 81 ? 0.061 1.429 -9.578 1.00 85.06 81 ARG A C 1
ATOM 652 O O . ARG A 1 81 ? 1.271 1.468 -9.407 1.00 85.06 81 ARG A O 1
ATOM 659 N N . MET A 1 82 ? -0.559 2.141 -10.521 1.00 80.06 82 MET A N 1
ATOM 660 C CA . MET A 1 82 ? 0.157 2.988 -11.479 1.00 80.06 82 MET A CA 1
ATOM 661 C C . MET A 1 82 ? 0.903 4.139 -10.791 1.00 80.06 82 MET A C 1
ATOM 663 O O . MET A 1 82 ? 2.089 4.336 -11.038 1.00 80.06 82 MET A O 1
ATOM 667 N N . THR A 1 83 ? 0.234 4.858 -9.886 1.00 83.88 83 THR A N 1
ATOM 668 C CA . THR A 1 83 ? 0.846 5.937 -9.095 1.00 83.88 83 THR A CA 1
ATOM 669 C C . THR A 1 83 ? 2.011 5.411 -8.264 1.00 83.88 83 THR A C 1
ATOM 671 O O . THR A 1 83 ? 3.095 5.982 -8.281 1.00 83.88 83 THR A O 1
ATOM 674 N N . MET A 1 84 ? 1.811 4.269 -7.604 1.00 86.00 84 MET A N 1
ATOM 675 C CA . MET A 1 84 ? 2.829 3.627 -6.779 1.00 86.00 84 MET A CA 1
ATOM 676 C C . MET A 1 84 ? 4.058 3.178 -7.584 1.00 86.00 84 MET A C 1
ATOM 678 O O . MET A 1 84 ? 5.187 3.374 -7.141 1.00 86.00 84 MET A O 1
ATOM 682 N N . LEU A 1 85 ? 3.864 2.611 -8.777 1.00 83.38 85 LEU A N 1
ATOM 683 C CA . LEU A 1 85 ? 4.975 2.268 -9.664 1.00 83.38 85 LEU A CA 1
ATOM 684 C C . LEU A 1 85 ? 5.722 3.516 -10.145 1.00 83.38 85 LEU A C 1
ATOM 686 O O . LEU A 1 85 ? 6.947 3.487 -10.197 1.00 83.38 85 LEU A O 1
ATOM 690 N N . GLY A 1 86 ? 5.006 4.607 -10.434 1.00 82.00 86 GLY A N 1
ATOM 691 C CA . GLY A 1 86 ? 5.619 5.873 -10.835 1.00 82.00 86 GLY A CA 1
ATOM 692 C C . GLY A 1 86 ? 6.492 6.500 -9.744 1.00 82.00 86 GLY A C 1
ATOM 693 O O . GLY A 1 86 ? 7.594 6.965 -10.039 1.00 82.00 86 GLY A O 1
ATOM 694 N N . GLU A 1 87 ? 6.043 6.451 -8.482 1.00 83.31 87 GLU A N 1
ATOM 695 C CA . GLU A 1 87 ? 6.838 6.852 -7.308 1.00 83.31 87 GLU A CA 1
ATOM 696 C C . GLU A 1 87 ? 8.144 6.047 -7.220 1.00 83.31 87 GLU A C 1
ATOM 698 O O . GLU A 1 87 ? 9.217 6.622 -7.058 1.00 83.31 87 GLU A O 1
ATOM 703 N N . LEU A 1 88 ? 8.065 4.721 -7.374 1.00 81.81 88 LEU A N 1
ATOM 704 C CA . LEU A 1 88 ? 9.225 3.829 -7.274 1.00 81.81 88 LEU A CA 1
ATOM 705 C C . LEU A 1 88 ? 10.208 3.988 -8.435 1.00 81.81 88 LEU A C 1
ATOM 707 O O . LEU A 1 88 ? 11.416 3.897 -8.231 1.00 81.81 88 LEU A O 1
ATOM 711 N N . SER A 1 89 ? 9.709 4.201 -9.654 1.00 79.75 89 SER A N 1
ATOM 712 C CA . SER A 1 89 ? 10.565 4.375 -10.828 1.00 79.75 89 SER A CA 1
ATOM 713 C C . SER A 1 89 ? 11.105 5.797 -10.977 1.00 79.75 89 SER A C 1
ATOM 715 O O . SER A 1 89 ? 11.957 6.023 -11.832 1.00 79.75 89 SER A O 1
ATOM 717 N N . GLY A 1 90 ? 10.586 6.768 -10.215 1.00 81.75 90 GLY A N 1
ATOM 718 C CA . GLY A 1 90 ? 10.870 8.191 -10.421 1.00 81.75 90 GLY A CA 1
ATOM 719 C C . GLY A 1 90 ? 10.371 8.714 -11.777 1.00 81.75 90 GLY A C 1
ATOM 720 O O . GLY A 1 90 ? 10.896 9.694 -12.305 1.00 81.75 90 GLY A O 1
ATOM 721 N N . ILE A 1 91 ? 9.382 8.042 -12.378 1.00 79.94 91 ILE A N 1
ATOM 722 C CA . ILE A 1 91 ? 8.824 8.385 -13.693 1.00 79.94 91 ILE A CA 1
ATOM 723 C C . ILE A 1 91 ? 7.330 8.606 -13.503 1.00 79.94 91 ILE A C 1
ATOM 725 O O . ILE A 1 91 ? 6.617 7.696 -13.090 1.00 79.94 91 ILE A O 1
ATOM 729 N N . SER A 1 92 ? 6.840 9.804 -13.823 1.00 81.56 92 SER A N 1
ATOM 730 C CA . SER A 1 92 ? 5.403 10.062 -13.791 1.00 81.56 92 SER A CA 1
ATOM 731 C C . SER A 1 92 ? 4.677 9.206 -14.843 1.00 81.56 92 SER A C 1
ATOM 733 O O . SER A 1 92 ? 5.172 9.083 -15.968 1.00 81.56 92 SER A O 1
ATOM 735 N N . PRO A 1 93 ? 3.498 8.636 -14.524 1.00 79.00 93 PRO A N 1
ATOM 736 C CA . PRO A 1 93 ? 2.747 7.785 -15.452 1.00 79.00 93 PRO A CA 1
ATOM 737 C C . PRO A 1 93 ? 2.451 8.442 -16.805 1.00 79.00 93 PRO A C 1
ATOM 739 O O . PRO A 1 93 ? 2.446 7.773 -17.830 1.00 79.00 93 PRO A O 1
ATOM 742 N N . GLU A 1 94 ? 2.272 9.762 -16.819 1.00 83.12 94 GLU A N 1
ATOM 743 C CA . GLU A 1 94 ? 2.025 10.571 -18.020 1.00 83.12 94 GLU A CA 1
ATOM 744 C C . GLU A 1 94 ? 3.168 10.509 -19.045 1.00 83.12 94 GLU A C 1
ATOM 746 O O . GLU A 1 94 ? 2.954 10.722 -20.234 1.00 83.12 94 GLU A O 1
ATOM 751 N N . ARG A 1 95 ? 4.393 10.188 -18.610 1.00 83.56 95 ARG A N 1
ATOM 752 C CA . ARG A 1 95 ? 5.547 10.032 -19.509 1.00 83.56 95 ARG A CA 1
ATOM 753 C C . ARG A 1 95 ? 5.533 8.703 -20.262 1.00 83.56 95 ARG A C 1
ATOM 755 O O . ARG A 1 95 ? 6.309 8.540 -21.203 1.00 83.56 95 ARG A O 1
ATO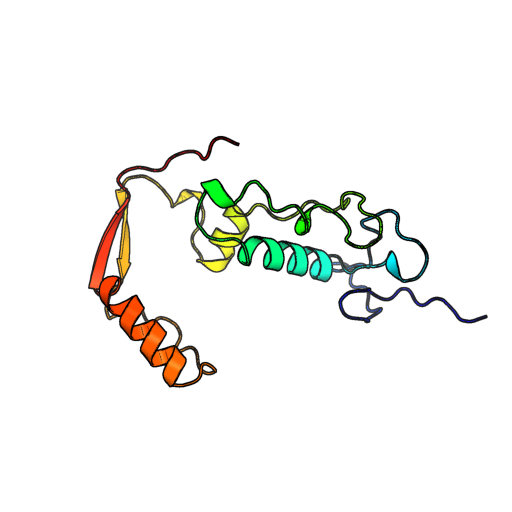M 762 N N . ILE A 1 96 ? 4.693 7.753 -19.851 1.00 84.81 96 ILE A N 1
ATOM 763 C CA . ILE A 1 96 ? 4.564 6.437 -20.476 1.00 84.81 96 ILE A CA 1
ATOM 764 C C . ILE A 1 96 ? 3.632 6.570 -21.682 1.00 84.81 96 ILE A C 1
ATOM 766 O O . ILE A 1 96 ? 2.425 6.362 -21.591 1.00 84.81 96 ILE A O 1
ATOM 770 N N . GLN A 1 97 ? 4.210 6.930 -22.825 1.00 87.75 97 GLN A N 1
ATOM 771 C CA . GLN A 1 97 ? 3.488 7.126 -24.081 1.00 87.75 97 GLN A CA 1
ATOM 772 C C . GLN A 1 97 ? 4.222 6.481 -25.258 1.00 87.75 97 GLN A C 1
ATOM 774 O O . GLN A 1 97 ? 5.414 6.166 -25.177 1.00 87.75 97 GLN A O 1
ATOM 779 N N . GLN A 1 98 ? 3.503 6.294 -26.367 1.00 90.56 98 GLN A N 1
ATOM 780 C CA . GLN A 1 98 ? 4.101 5.856 -27.624 1.00 90.56 98 GLN A CA 1
ATOM 781 C C . GLN A 1 98 ? 5.257 6.792 -28.010 1.00 90.56 98 GLN A C 1
ATOM 783 O O . GLN A 1 98 ? 5.139 8.013 -27.933 1.00 90.56 98 GLN A O 1
ATOM 788 N N . GLY A 1 99 ? 6.386 6.210 -28.409 1.00 88.44 99 GLY A N 1
ATOM 789 C CA . GLY A 1 99 ? 7.617 6.935 -28.716 1.00 88.44 99 GLY A CA 1
ATOM 790 C C . GLY A 1 99 ? 8.598 7.056 -27.546 1.00 88.44 99 GLY A C 1
ATOM 791 O O . GLY A 1 99 ? 9.739 7.457 -27.771 1.00 88.44 99 GLY A O 1
ATOM 792 N N . LEU A 1 100 ? 8.219 6.682 -26.315 1.00 88.00 100 LEU A N 1
ATOM 793 C CA . LEU A 1 100 ? 9.163 6.634 -25.196 1.00 88.00 100 LEU A CA 1
ATOM 794 C C . LEU A 1 100 ? 10.262 5.591 -25.463 1.00 88.00 100 LEU A C 1
ATOM 796 O O . LEU A 1 100 ? 9.973 4.452 -25.829 1.00 88.00 100 LEU A O 1
ATOM 800 N N . MET A 1 101 ? 11.520 5.970 -25.228 1.00 86.38 101 MET A N 1
ATOM 801 C CA . MET A 1 101 ? 12.664 5.057 -25.283 1.00 86.38 101 MET A CA 1
ATOM 802 C C . MET A 1 101 ? 13.108 4.665 -23.869 1.00 86.38 101 MET A C 1
ATOM 804 O O . MET A 1 101 ? 13.486 5.526 -23.075 1.00 86.38 101 MET A O 1
ATOM 808 N N . LEU A 1 102 ? 13.109 3.368 -23.559 1.00 81.25 102 LEU A N 1
ATOM 809 C CA . LEU A 1 102 ? 13.743 2.826 -22.357 1.00 81.25 102 LEU A CA 1
ATOM 810 C C . LEU A 1 102 ? 15.191 2.478 -22.700 1.00 81.25 102 LEU A C 1
ATOM 812 O O . LEU A 1 102 ? 15.445 1.556 -23.477 1.00 81.25 102 LEU A O 1
ATOM 816 N N . VAL A 1 103 ? 16.136 3.234 -22.146 1.00 79.06 103 VAL A N 1
ATOM 817 C CA . VAL A 1 103 ? 17.566 3.095 -22.442 1.00 79.06 103 VAL A CA 1
ATOM 818 C C . VAL A 1 103 ? 18.269 2.442 -21.258 1.00 79.06 103 VAL A C 1
ATOM 820 O O . VAL A 1 103 ? 18.363 3.032 -20.184 1.00 79.06 103 VAL A O 1
ATOM 823 N N . ALA A 1 104 ? 18.814 1.246 -21.466 1.00 74.19 104 ALA A N 1
ATOM 824 C CA . ALA A 1 104 ? 19.681 0.582 -20.500 1.00 74.19 104 ALA A CA 1
ATOM 825 C C . ALA A 1 104 ? 21.152 0.759 -20.916 1.00 74.19 104 ALA A C 1
ATOM 827 O O . ALA A 1 104 ? 21.746 -0.111 -21.553 1.00 74.19 104 ALA A O 1
ATOM 828 N N . SER A 1 105 ? 21.758 1.905 -20.595 1.00 69.31 105 SER A N 1
ATOM 829 C CA . SER A 1 105 ? 23.157 2.199 -20.947 1.00 69.31 105 SER A CA 1
ATOM 830 C C . SER A 1 105 ? 24.157 1.669 -19.906 1.00 69.31 105 SER A C 1
ATOM 832 O O . SER A 1 105 ? 23.806 1.400 -18.760 1.00 69.31 105 SER A O 1
ATOM 834 N N . ARG A 1 106 ? 25.445 1.571 -20.282 1.00 63.09 106 ARG A N 1
ATOM 835 C CA . ARG A 1 106 ? 26.559 1.302 -19.339 1.00 63.09 106 ARG A CA 1
ATOM 836 C C . ARG A 1 106 ? 26.703 2.375 -18.259 1.00 63.09 106 ARG A C 1
ATOM 838 O O . ARG A 1 106 ? 27.204 2.083 -17.183 1.00 63.09 106 ARG A O 1
ATOM 845 N N . SER A 1 107 ? 26.288 3.602 -18.570 1.00 62.88 107 SER A N 1
ATOM 84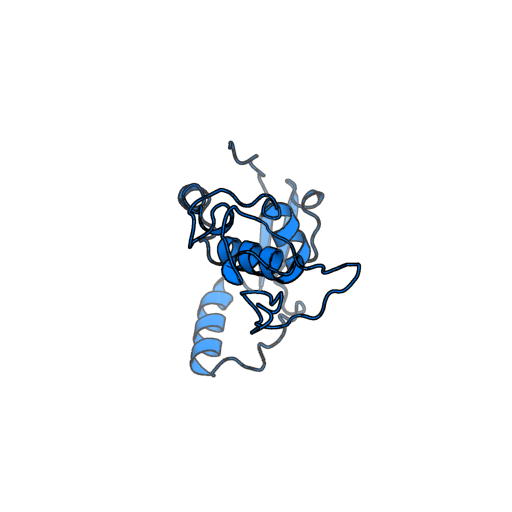6 C CA . SER A 1 107 ? 26.333 4.748 -17.663 1.00 62.88 107 SER A CA 1
ATOM 847 C C . SER A 1 107 ? 25.161 4.795 -16.681 1.00 62.88 107 SER A C 1
ATOM 849 O O . SER A 1 107 ? 25.246 5.513 -15.691 1.00 62.88 107 SER A O 1
ATOM 851 N N . ALA A 1 108 ? 24.086 4.039 -16.927 1.00 60.41 108 ALA A N 1
ATOM 852 C CA . ALA A 1 108 ? 22.994 3.885 -15.979 1.00 60.41 108 ALA A CA 1
ATOM 853 C C . ALA A 1 108 ? 23.429 2.904 -14.881 1.00 60.41 108 ALA A C 1
ATOM 855 O O . ALA A 1 108 ? 23.271 1.683 -14.994 1.00 60.41 108 ALA A O 1
ATOM 856 N N . SER A 1 109 ? 24.029 3.442 -13.822 1.00 53.31 109 SER A N 1
ATOM 857 C CA . SER A 1 109 ? 24.296 2.709 -12.593 1.00 53.31 109 SER A CA 1
ATOM 858 C C . SER A 1 109 ? 22.963 2.280 -11.981 1.00 53.31 109 SER A C 1
ATOM 860 O O . SER A 1 109 ? 22.221 3.091 -11.432 1.00 53.31 109 SER A O 1
ATOM 862 N N . LEU A 1 110 ? 22.645 0.986 -12.062 1.00 56.16 110 LEU A N 1
ATOM 863 C CA . LEU A 1 110 ? 21.732 0.421 -11.074 1.00 56.16 110 LEU A CA 1
ATOM 864 C C . LEU A 1 110 ? 22.442 0.514 -9.721 1.00 56.16 110 LEU A C 1
ATOM 866 O O . LEU A 1 110 ? 23.654 0.273 -9.676 1.00 56.16 110 LEU A O 1
ATOM 870 N N . PRO A 1 111 ? 21.733 0.865 -8.639 1.00 56.34 111 PRO A N 1
ATOM 871 C CA . PRO A 1 111 ? 22.339 0.841 -7.323 1.00 56.34 111 PRO A CA 1
ATOM 872 C C . PRO A 1 111 ? 22.893 -0.573 -7.088 1.00 56.34 111 PRO A C 1
ATOM 874 O O . PRO A 1 111 ? 22.152 -1.545 -7.280 1.00 56.34 111 PRO A O 1
ATOM 877 N N . PRO A 1 112 ? 24.185 -0.726 -6.739 1.00 54.16 112 PRO A N 1
ATOM 878 C CA . PRO A 1 112 ? 24.685 -2.014 -6.298 1.00 54.16 112 PRO A CA 1
ATOM 879 C C . PRO A 1 112 ? 23.839 -2.405 -5.091 1.00 54.16 112 PRO A C 1
ATOM 881 O O . PRO A 1 112 ? 23.733 -1.653 -4.123 1.00 54.16 112 PRO A O 1
ATOM 884 N N . SER A 1 113 ? 23.166 -3.546 -5.174 1.00 56.56 113 SER A N 1
ATOM 885 C CA . SER A 1 113 ? 22.401 -4.069 -4.054 1.00 56.56 113 SER A CA 1
ATOM 886 C C . SER A 1 113 ? 23.405 -4.547 -3.006 1.00 56.56 113 SER A C 1
ATOM 888 O O . SER A 1 113 ? 23.861 -5.691 -3.060 1.00 56.56 113 SER A O 1
ATOM 890 N N . ALA A 1 114 ? 23.814 -3.638 -2.121 1.00 58.25 114 ALA A N 1
ATOM 891 C CA . ALA A 1 114 ? 24.923 -3.836 -1.190 1.00 58.25 114 ALA A CA 1
ATOM 892 C C . ALA A 1 114 ? 24.740 -5.065 -0.274 1.00 58.25 114 ALA A C 1
ATOM 894 O O . ALA A 1 114 ? 25.728 -5.602 0.213 1.00 58.25 114 ALA A O 1
ATOM 895 N N . ASP A 1 115 ? 23.510 -5.573 -0.142 1.00 71.00 115 ASP A N 1
ATOM 896 C CA . ASP A 1 115 ? 23.146 -6.625 0.814 1.00 71.00 115 ASP A CA 1
ATOM 897 C C . ASP A 1 115 ? 22.706 -7.961 0.180 1.00 71.00 115 ASP A C 1
ATOM 899 O O . ASP A 1 115 ? 22.145 -8.821 0.860 1.00 71.00 115 ASP A O 1
ATOM 903 N N . ILE A 1 116 ? 22.919 -8.176 -1.126 1.00 78.69 116 ILE A N 1
ATOM 904 C CA . ILE A 1 116 ? 22.506 -9.433 -1.784 1.00 78.69 116 ILE A CA 1
ATOM 905 C C . ILE A 1 116 ? 23.665 -10.447 -1.800 1.00 78.69 116 ILE A C 1
ATOM 907 O O . ILE A 1 116 ? 24.757 -10.087 -2.237 1.00 78.69 116 ILE A O 1
ATOM 911 N N . PRO A 1 117 ? 23.464 -11.725 -1.407 1.00 88.25 117 PRO A N 1
ATOM 912 C CA . PRO A 1 117 ? 24.504 -12.752 -1.494 1.00 88.25 117 PRO A CA 1
ATOM 913 C C . PRO A 1 117 ? 25.058 -12.925 -2.915 1.00 88.25 117 PRO A C 1
ATOM 915 O O . PRO A 1 117 ? 24.310 -12.867 -3.892 1.00 88.25 117 PRO A O 1
ATOM 918 N N . LEU A 1 118 ? 26.353 -13.233 -3.029 1.00 85.25 118 LEU A N 1
ATOM 919 C CA . LEU A 1 118 ? 27.089 -13.275 -4.303 1.00 85.25 118 LEU A CA 1
ATOM 920 C C . LEU A 1 118 ? 26.435 -14.172 -5.374 1.00 85.25 118 LEU A C 1
ATOM 922 O O . LEU A 1 118 ? 26.403 -13.830 -6.552 1.00 85.25 118 LEU A O 1
ATOM 926 N N . VAL A 1 119 ? 25.855 -15.306 -4.963 1.00 87.56 119 VAL A N 1
ATOM 927 C CA . VAL A 1 119 ? 25.144 -16.229 -5.868 1.00 87.56 119 VAL A CA 1
ATOM 928 C C . VAL A 1 119 ? 23.902 -15.591 -6.495 1.00 87.56 119 VAL A C 1
ATOM 930 O O . VAL A 1 119 ? 23.642 -15.758 -7.685 1.00 87.56 119 VAL A O 1
ATOM 933 N N . TRP A 1 120 ? 23.150 -14.817 -5.715 1.00 81.44 120 TRP A N 1
ATOM 934 C CA . TRP A 1 120 ? 21.972 -14.107 -6.196 1.00 81.44 120 TRP A CA 1
ATOM 935 C C . TRP A 1 120 ? 22.370 -12.935 -7.085 1.00 81.44 120 TRP A C 1
ATOM 937 O O . TRP A 1 120 ? 21.722 -12.726 -8.106 1.00 81.44 120 TRP A O 1
ATOM 947 N N . GLN A 1 121 ? 23.463 -12.236 -6.764 1.00 81.25 121 GLN A N 1
ATOM 948 C CA . GLN A 1 121 ? 24.022 -11.206 -7.645 1.00 81.25 121 GLN A CA 1
ATOM 949 C C . GLN A 1 121 ? 24.362 -11.787 -9.024 1.00 81.25 121 GLN A C 1
ATOM 951 O O . GLN A 1 121 ? 23.893 -11.265 -10.031 1.00 81.25 121 GLN A O 1
ATOM 956 N N . ALA A 1 122 ? 25.073 -12.919 -9.073 1.00 81.19 122 ALA A N 1
ATOM 957 C CA . ALA A 1 122 ? 25.432 -13.582 -10.327 1.00 81.19 122 ALA A CA 1
ATOM 958 C C . ALA A 1 122 ? 24.199 -14.023 -11.141 1.00 81.19 122 ALA A C 1
ATOM 960 O O . ALA A 1 122 ? 24.147 -13.816 -12.353 1.00 81.19 122 ALA A O 1
ATOM 961 N N . LEU A 1 123 ? 23.175 -14.587 -10.487 1.00 82.62 123 LEU A N 1
ATOM 962 C CA . LEU A 1 123 ? 21.921 -14.973 -11.148 1.00 82.62 123 LEU A CA 1
ATOM 963 C C . LEU A 1 123 ? 21.150 -13.766 -11.695 1.00 82.62 123 LEU A C 1
ATOM 965 O O . LEU A 1 123 ? 20.617 -13.823 -12.808 1.00 82.62 123 LEU A O 1
ATOM 969 N N . ILE A 1 124 ? 21.081 -12.682 -10.918 1.00 77.56 124 ILE A N 1
ATOM 970 C CA . ILE A 1 124 ? 20.461 -11.425 -11.342 1.00 77.56 124 ILE A CA 1
ATOM 971 C C . ILE A 1 124 ? 21.217 -10.877 -12.548 1.00 77.56 124 ILE A C 1
ATOM 973 O O . ILE A 1 124 ? 20.584 -10.542 -13.543 1.00 77.56 124 ILE A O 1
ATOM 977 N N . GLU A 1 125 ? 22.548 -10.839 -12.504 1.00 77.75 125 GLU A N 1
ATOM 978 C CA . GLU A 1 125 ? 23.384 -10.308 -13.578 1.00 77.75 125 GLU A CA 1
ATOM 979 C C . GLU A 1 125 ? 23.295 -11.143 -14.862 1.00 77.75 125 GLU A C 1
ATOM 981 O O . GLU A 1 125 ? 23.114 -10.574 -15.938 1.00 77.75 125 GLU A O 1
ATOM 986 N N . MET A 1 126 ? 23.282 -12.477 -14.763 1.00 78.38 126 MET A N 1
ATOM 987 C CA . MET A 1 126 ? 23.034 -13.366 -15.906 1.00 78.38 126 MET A CA 1
ATOM 988 C C . MET A 1 126 ? 21.676 -13.099 -16.560 1.00 78.38 126 MET A C 1
ATOM 990 O O . MET A 1 126 ? 21.592 -12.962 -17.779 1.00 78.38 126 MET A O 1
ATOM 994 N N . ARG A 1 127 ? 20.602 -12.984 -15.766 1.00 75.25 127 ARG A N 1
ATOM 995 C CA . ARG A 1 127 ? 19.274 -12.647 -16.303 1.00 75.25 127 ARG A CA 1
ATOM 996 C C . ARG A 1 127 ? 19.243 -11.238 -16.882 1.00 75.25 127 ARG A C 1
ATOM 998 O O . ARG A 1 127 ? 18.600 -11.022 -17.905 1.00 75.25 127 ARG A O 1
ATOM 1005 N N . ARG A 1 128 ? 19.934 -10.295 -16.238 1.00 70.19 128 ARG A N 1
ATOM 1006 C CA . ARG A 1 128 ? 20.008 -8.886 -16.629 1.00 70.19 128 ARG A CA 1
ATOM 1007 C C . ARG A 1 128 ? 20.771 -8.708 -17.934 1.00 70.19 128 ARG A C 1
ATOM 1009 O O . ARG A 1 128 ? 20.377 -7.838 -18.694 1.00 70.19 128 ARG A O 1
ATOM 1016 N N . ALA A 1 129 ? 21.801 -9.506 -18.222 1.00 71.69 129 ALA A N 1
ATOM 1017 C CA . ALA A 1 129 ? 22.673 -9.346 -19.391 1.00 71.69 129 ALA A CA 1
ATOM 1018 C C . ALA A 1 129 ? 21.909 -9.229 -20.725 1.00 71.69 129 ALA A C 1
ATOM 1020 O O . ALA A 1 129 ? 22.328 -8.484 -21.603 1.00 71.69 129 ALA A O 1
ATOM 1021 N N . HIS A 1 130 ? 20.750 -9.886 -20.849 1.00 69.56 130 HIS A N 1
ATOM 1022 C CA . HIS A 1 130 ? 19.872 -9.793 -22.025 1.00 69.56 130 HIS A CA 1
ATOM 1023 C C . HIS A 1 130 ? 19.123 -8.453 -22.164 1.00 69.56 130 HIS A C 1
ATOM 1025 O O . HIS A 1 130 ? 18.593 -8.146 -23.229 1.00 69.56 130 HIS A O 1
ATOM 1031 N N . TRP A 1 131 ? 19.062 -7.672 -21.087 1.00 68.31 131 TRP A N 1
ATOM 1032 C CA . TRP A 1 131 ? 18.325 -6.414 -20.960 1.00 68.31 131 TRP A CA 1
ATOM 1033 C C . TRP A 1 131 ? 19.234 -5.195 -20.746 1.00 68.31 131 TRP A C 1
ATOM 1035 O O . TRP A 1 131 ? 18.736 -4.075 -20.659 1.00 68.31 131 TRP A O 1
ATOM 1045 N N . VAL A 1 132 ? 20.554 -5.389 -20.629 1.00 70.06 132 VAL A N 1
ATOM 1046 C CA . VAL A 1 132 ? 21.540 -4.296 -20.578 1.00 70.06 132 VAL A CA 1
ATOM 1047 C C . VAL A 1 132 ? 22.063 -4.020 -21.987 1.00 70.06 132 VAL A C 1
ATOM 1049 O O . VAL A 1 132 ? 22.220 -4.936 -22.785 1.00 70.06 132 VAL A O 1
ATOM 1052 N N . HIS A 1 133 ? 22.390 -2.759 -22.279 1.00 74.12 133 HIS A N 1
ATOM 1053 C CA . HIS A 1 133 ? 22.910 -2.287 -23.573 1.00 74.12 133 HIS A CA 1
ATOM 1054 C C . HIS A 1 133 ? 21.890 -2.316 -24.709 1.00 74.12 133 HIS A C 1
ATOM 1056 O O . HIS A 1 133 ? 22.251 -2.360 -25.882 1.00 74.12 133 HIS A O 1
ATOM 1062 N N . SER A 1 134 ? 20.615 -2.247 -24.355 1.00 78.06 134 SER A N 1
ATOM 1063 C CA . SER A 1 134 ? 19.503 -2.199 -25.286 1.00 78.06 134 SER A CA 1
ATOM 1064 C C . SER A 1 134 ? 18.739 -0.885 -25.152 1.00 78.06 134 SER A C 1
ATOM 1066 O O . SER A 1 134 ? 18.749 -0.207 -24.118 1.00 78.06 134 SER A O 1
ATOM 1068 N N . VAL A 1 135 ? 18.081 -0.526 -26.249 1.00 83.88 135 VAL A N 1
ATOM 1069 C CA . VAL A 1 135 ? 17.116 0.564 -26.303 1.00 83.88 135 VAL A CA 1
ATOM 1070 C C . VAL A 1 135 ? 15.790 -0.037 -26.735 1.00 83.88 135 VAL A C 1
ATOM 1072 O O . VAL A 1 135 ? 15.695 -0.609 -27.819 1.00 83.88 135 VAL A O 1
ATOM 1075 N N . TYR A 1 136 ? 14.775 0.079 -25.885 1.00 85.69 136 TYR A N 1
ATOM 1076 C CA . TYR A 1 136 ? 13.423 -0.376 -26.190 1.00 85.69 136 TYR A CA 1
ATOM 1077 C C . TYR A 1 136 ? 12.565 0.825 -26.565 1.00 85.69 136 TYR A C 1
ATOM 1079 O O . TYR A 1 136 ? 12.466 1.775 -25.792 1.00 85.69 136 TYR A O 1
ATOM 1087 N N . LEU A 1 137 ? 11.938 0.780 -27.738 1.00 89.50 137 LEU A N 1
ATOM 1088 C CA . LEU A 1 137 ? 10.965 1.779 -28.170 1.00 89.50 137 LEU A CA 1
ATOM 1089 C C . LEU A 1 137 ? 9.558 1.308 -27.796 1.00 89.50 137 LEU A C 1
ATOM 1091 O O . LEU A 1 137 ? 9.129 0.240 -28.231 1.00 89.50 137 LEU A O 1
ATOM 1095 N N . LEU A 1 138 ? 8.823 2.114 -27.032 1.00 89.00 138 LEU A N 1
ATOM 1096 C CA . LEU A 1 138 ? 7.404 1.878 -26.784 1.00 89.00 138 LEU A CA 1
ATOM 1097 C C . LEU A 1 138 ? 6.614 2.227 -28.045 1.00 89.00 138 LEU A C 1
ATOM 1099 O O . LEU A 1 138 ? 6.441 3.397 -28.381 1.00 89.00 138 LEU A O 1
ATOM 1103 N N . THR A 1 139 ? 6.128 1.211 -28.749 1.00 90.94 139 THR A N 1
ATOM 1104 C CA . THR A 1 139 ? 5.351 1.381 -29.986 1.00 90.94 139 THR A CA 1
ATOM 1105 C C . THR A 1 139 ? 3.852 1.507 -29.742 1.00 90.94 139 THR A C 1
ATOM 1107 O O . THR A 1 139 ? 3.146 2.034 -30.595 1.00 90.94 139 THR A O 1
ATOM 1110 N N . TYR A 1 140 ? 3.364 1.059 -28.585 1.00 89.19 140 TYR A N 1
ATOM 1111 C CA . TYR A 1 140 ? 1.957 1.112 -28.212 1.00 89.19 140 TYR A CA 1
ATOM 1112 C C . TYR A 1 140 ? 1.806 1.096 -26.688 1.00 89.19 140 TYR A C 1
ATOM 1114 O O . TYR A 1 140 ? 2.534 0.381 -25.996 1.00 89.19 140 TYR A O 1
ATOM 1122 N N . VAL A 1 141 ? 0.846 1.865 -26.173 1.00 84.44 141 VAL A N 1
ATOM 1123 C CA . VAL A 1 141 ? 0.437 1.844 -24.764 1.00 84.44 141 VAL A CA 1
ATOM 1124 C C . VAL A 1 141 ? -1.062 1.580 -24.728 1.00 84.44 141 VAL A C 1
ATOM 1126 O O . VAL A 1 141 ? -1.857 2.419 -25.147 1.00 84.44 141 VAL A O 1
ATOM 1129 N N . GLY A 1 142 ? -1.440 0.392 -24.261 1.00 79.75 142 GLY A N 1
ATOM 1130 C CA . GLY A 1 142 ? -2.840 0.028 -24.073 1.00 79.75 142 GLY A CA 1
ATOM 1131 C C . GLY A 1 142 ? -3.386 0.594 -22.767 1.00 79.75 142 GLY A C 1
ATOM 1132 O O . GLY A 1 142 ? -2.698 0.592 -21.744 1.00 79.75 142 GLY A O 1
ATOM 1133 N N . VAL A 1 143 ? -4.640 1.038 -22.785 1.00 70.38 143 VAL A N 1
ATOM 1134 C CA . VAL A 1 143 ? -5.394 1.272 -21.551 1.00 70.38 143 VAL A CA 1
ATOM 1135 C C . VAL A 1 143 ? -5.826 -0.102 -21.052 1.00 70.38 143 VAL A C 1
ATOM 1137 O O . VAL A 1 143 ? -6.533 -0.811 -21.761 1.00 70.38 143 VAL A O 1
ATOM 1140 N N . GLY A 1 144 ? -5.363 -0.511 -19.869 1.00 61.41 144 GLY A N 1
ATOM 1141 C CA . GLY A 1 144 ? -5.856 -1.739 -19.249 1.00 61.41 144 GLY A CA 1
ATOM 1142 C C . GLY A 1 144 ? -7.355 -1.596 -18.995 1.00 61.41 144 GLY A C 1
ATOM 1143 O O . GLY A 1 144 ? -7.748 -0.806 -18.134 1.00 61.41 144 GLY A O 1
ATOM 1144 N N . GLU A 1 145 ? -8.180 -2.302 -19.767 1.00 48.53 145 GLU A N 1
ATOM 1145 C CA . GLU A 1 145 ? -9.611 -2.418 -19.491 1.00 48.53 145 GLU A CA 1
ATOM 1146 C C . GLU A 1 145 ? -9.777 -3.047 -18.097 1.00 48.53 145 GLU A C 1
ATOM 1148 O O . GLU A 1 145 ? -9.098 -4.020 -17.758 1.00 48.53 145 GLU A O 1
ATOM 1153 N N . ARG A 1 146 ? -10.585 -2.398 -17.250 1.00 47.53 146 ARG A N 1
ATOM 1154 C CA . ARG A 1 146 ? -10.836 -2.814 -15.863 1.00 47.53 146 ARG A CA 1
ATOM 1155 C C . ARG A 1 146 ? -11.758 -4.018 -15.801 1.00 47.53 146 ARG A C 1
ATOM 1157 O O . ARG A 1 146 ? -12.768 -3.998 -16.535 1.00 47.53 146 ARG A O 1
#

pLDDT: mean 83.39, std 13.22, range [40.22, 97.81]